Protein AF-A0A920Q5G0-F1 (afdb_monomer_lite)

Sequence (111 aa):
MIFSPGKGMDYYAIGLQITGIASLVSAMNLIVTVLNMRAPGMTLFKMPVFTWMILVVQFLLLFAVPVITVALFLLLFDRNFGPTSLTRRWVPTRCSGNTCSGSSAIPRCTS

pLDDT: mean 72.0, std 17.75, range [40.84, 93.94]

Secondary structure (DSSP, 8-state):
-----STHHHHHHHHHHHHHHHHHHHHHHHHHHHHHSSPTT--GGGS-HHHHHHHHHHHHHHHHHHHHHHHHHHHHHHHHS-TTSSSTTSS----BTTB-----S------

Radius of gyration: 23.91 Å; chains: 1; bounding box: 42×34×77 Å

Foldseek 3Di:
DDPDPDCVVVVVLVVLLVVLVVLLVVLVVLLCCCVPVDDPDDDPVPDPVVSVVSNVVSVVSNVPSVVVNVVSVVVVCCVPVHVPDPPVVPDDQPDPDPDRPDDDPDPPDDD

Structure (mmCIF, N/CA/C/O backbone):
data_AF-A0A920Q5G0-F1
#
_entry.id   AF-A0A920Q5G0-F1
#
loop_
_atom_site.group_PDB
_atom_site.id
_atom_site.type_symbol
_atom_site.label_atom_id
_atom_site.label_alt_id
_atom_site.label_comp_id
_atom_site.label_asym_id
_atom_site.label_entity_id
_atom_site.label_seq_id
_atom_site.pdbx_PDB_ins_code
_atom_site.Cartn_x
_atom_site.Cartn_y
_atom_site.Cartn_z
_atom_site.occupancy
_atom_site.B_iso_or_equiv
_atom_site.auth_seq_id
_atom_site.auth_comp_id
_atom_site.auth_asym_id
_atom_site.auth_atom_id
_at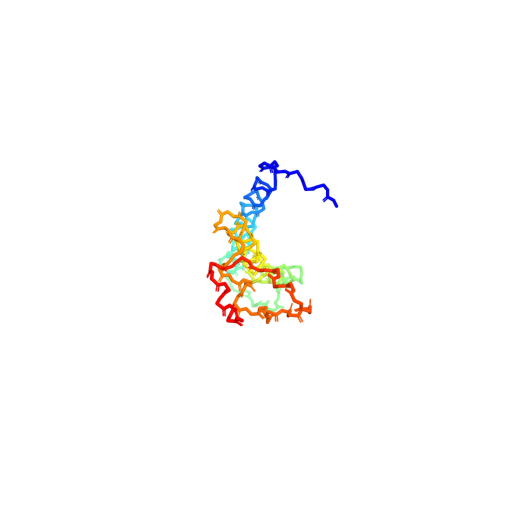om_site.pdbx_PDB_model_num
ATOM 1 N N . MET A 1 1 ? 8.414 9.346 -24.998 1.00 42.16 1 MET A N 1
ATOM 2 C CA . MET A 1 1 ? 9.278 9.668 -23.842 1.00 42.16 1 MET A CA 1
ATOM 3 C C . MET A 1 1 ? 10.496 8.771 -23.924 1.00 42.16 1 MET A C 1
ATOM 5 O O . MET A 1 1 ? 10.360 7.619 -24.309 1.00 42.16 1 MET A O 1
ATOM 9 N N . ILE A 1 2 ? 11.659 9.372 -23.704 1.00 43.00 2 ILE A N 1
ATOM 10 C CA . ILE A 1 2 ? 13.004 8.891 -24.024 1.00 43.00 2 ILE A CA 1
ATOM 11 C C . ILE A 1 2 ? 13.221 7.410 -23.624 1.00 43.00 2 ILE A C 1
ATOM 13 O O . ILE A 1 2 ? 13.118 7.046 -22.455 1.00 43.00 2 ILE A O 1
ATOM 17 N N . PHE A 1 3 ? 13.534 6.546 -24.597 1.00 49.84 3 PHE A N 1
ATOM 18 C CA . PHE A 1 3 ? 14.113 5.220 -24.351 1.00 49.84 3 PHE A CA 1
ATOM 19 C C . PHE A 1 3 ? 15.586 5.430 -23.996 1.00 49.84 3 PHE A C 1
ATOM 21 O O . PHE A 1 3 ? 16.474 5.285 -24.830 1.00 49.84 3 PHE A O 1
ATOM 28 N N . SER A 1 4 ? 15.847 5.852 -22.761 1.00 45.50 4 SER A N 1
ATOM 29 C CA . SER A 1 4 ? 17.196 5.763 -22.219 1.00 45.50 4 SER A CA 1
ATOM 30 C C . SER A 1 4 ? 17.402 4.312 -21.773 1.00 45.50 4 SER A C 1
ATOM 32 O O . SER A 1 4 ? 16.653 3.855 -20.903 1.00 45.50 4 SER A O 1
ATOM 34 N N . PRO A 1 5 ? 18.400 3.576 -22.296 1.00 58.91 5 PRO A N 1
ATOM 35 C CA . PRO A 1 5 ? 18.829 2.277 -21.766 1.00 58.91 5 PRO A CA 1
ATOM 36 C C . PRO A 1 5 ? 19.529 2.435 -20.398 1.00 58.91 5 PRO A C 1
ATOM 38 O O . PRO A 1 5 ? 20.455 1.708 -20.052 1.00 58.91 5 PRO A O 1
ATOM 41 N N . GLY A 1 6 ? 19.125 3.439 -19.619 1.00 62.78 6 GLY A N 1
ATOM 42 C CA . GLY A 1 6 ? 19.608 3.698 -18.282 1.00 62.78 6 GLY A CA 1
ATOM 43 C C . GLY A 1 6 ? 18.879 2.822 -17.271 1.00 62.78 6 GLY A C 1
ATOM 44 O O . GLY A 1 6 ? 17.659 2.642 -17.338 1.00 62.78 6 GLY A O 1
ATOM 45 N N . LYS A 1 7 ? 19.630 2.375 -16.261 1.00 68.12 7 LYS A N 1
ATOM 46 C CA . LYS A 1 7 ? 19.125 1.672 -15.069 1.00 68.12 7 LYS A CA 1
ATOM 47 C C . LYS A 1 7 ? 18.064 2.467 -14.274 1.00 68.12 7 LYS A C 1
ATOM 49 O O . LYS A 1 7 ? 17.494 1.948 -13.325 1.00 68.12 7 LYS A O 1
ATOM 54 N N . GLY A 1 8 ? 17.774 3.719 -14.649 1.00 79.12 8 GLY A N 1
ATOM 55 C CA . GLY A 1 8 ? 16.819 4.606 -13.975 1.00 79.12 8 GLY A CA 1
ATOM 56 C C . GLY A 1 8 ? 15.394 4.051 -13.878 1.00 79.12 8 GLY A C 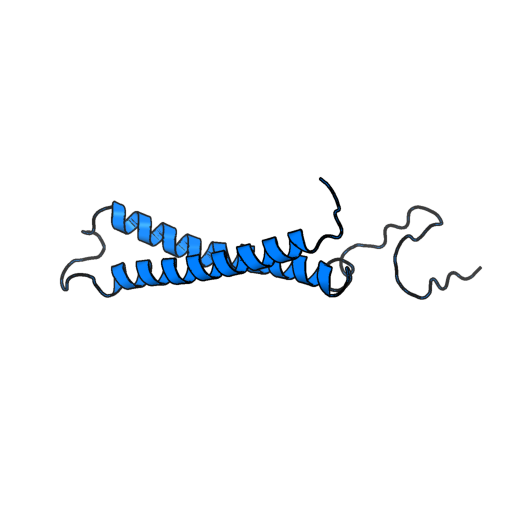1
ATOM 57 O O . GLY A 1 8 ? 14.777 4.155 -12.823 1.00 79.12 8 GLY A O 1
ATOM 58 N N . MET A 1 9 ? 14.888 3.407 -14.936 1.00 78.38 9 MET A N 1
ATOM 59 C CA . MET A 1 9 ? 13.551 2.790 -14.903 1.00 78.38 9 MET A CA 1
ATOM 60 C C . MET A 1 9 ? 13.490 1.575 -13.969 1.00 78.38 9 MET A C 1
ATOM 62 O O . MET A 1 9 ? 12.458 1.338 -13.346 1.00 78.38 9 MET A O 1
ATOM 66 N N . ASP A 1 10 ? 14.597 0.844 -13.831 1.00 78.69 10 ASP A N 1
ATOM 67 C CA . ASP A 1 10 ? 14.681 -0.318 -12.945 1.00 78.69 10 ASP A CA 1
ATOM 68 C C . ASP A 1 10 ? 14.745 0.133 -11.471 1.00 78.69 10 ASP A C 1
ATOM 70 O O . ASP A 1 10 ? 14.053 -0.430 -10.624 1.00 78.69 10 ASP A O 1
ATOM 74 N N . TYR A 1 11 ? 15.466 1.223 -11.165 1.00 82.69 11 TYR A N 1
ATOM 75 C CA . TYR A 1 11 ? 15.442 1.849 -9.833 1.00 82.69 11 TYR A CA 1
ATOM 76 C C . TYR A 1 11 ? 14.064 2.411 -9.463 1.00 82.69 11 TYR A C 1
ATOM 78 O O . TYR A 1 11 ? 13.641 2.275 -8.316 1.00 82.69 11 TYR A O 1
ATOM 86 N N . TYR A 1 12 ? 13.345 3.007 -10.419 1.00 85.56 12 TYR A N 1
ATOM 87 C CA . TYR A 1 12 ? 11.979 3.485 -10.196 1.00 85.56 12 TYR A CA 1
ATOM 88 C C . TYR A 1 12 ? 11.019 2.333 -9.872 1.00 85.56 12 TYR A C 1
ATOM 90 O O . TYR A 1 12 ? 10.261 2.420 -8.907 1.00 85.56 12 TYR A O 1
ATOM 98 N N . ALA A 1 13 ? 11.090 1.232 -10.629 1.00 84.31 13 ALA A N 1
ATOM 99 C CA . ALA A 1 13 ? 10.267 0.050 -10.388 1.00 84.31 13 ALA A CA 1
ATOM 100 C C . ALA A 1 13 ? 10.541 -0.575 -9.007 1.00 84.31 13 ALA A C 1
ATOM 102 O O . ALA A 1 13 ? 9.603 -0.867 -8.269 1.00 84.31 13 ALA A O 1
ATOM 103 N N . ILE A 1 14 ? 11.813 -0.716 -8.618 1.00 86.50 14 ILE A N 1
ATOM 104 C CA . ILE A 1 14 ? 12.191 -1.231 -7.291 1.00 86.50 14 ILE A CA 1
ATOM 105 C C . ILE A 1 14 ? 11.747 -0.267 -6.179 1.00 86.50 14 ILE A C 1
ATOM 107 O O . ILE A 1 14 ? 11.222 -0.707 -5.157 1.00 86.50 14 ILE A O 1
ATOM 111 N N . GLY A 1 15 ? 11.900 1.046 -6.381 1.00 89.38 15 GLY A N 1
ATOM 112 C CA . GLY A 1 15 ? 11.457 2.070 -5.432 1.00 89.38 15 GLY A CA 1
ATOM 113 C C . GLY A 1 15 ? 9.950 2.024 -5.183 1.00 89.38 15 GLY A C 1
ATOM 114 O O . GLY A 1 15 ? 9.520 1.964 -4.031 1.00 89.38 15 GLY A O 1
ATOM 115 N N . LEU A 1 16 ? 9.147 1.949 -6.250 1.00 89.81 16 LEU A N 1
ATOM 116 C CA . LEU A 1 16 ? 7.697 1.770 -6.141 1.00 89.81 16 LEU A CA 1
ATOM 117 C C . LEU A 1 16 ? 7.326 0.483 -5.407 1.00 89.81 16 LEU A C 1
ATOM 119 O O . LEU A 1 16 ? 6.355 0.468 -4.653 1.00 89.81 16 LEU A O 1
ATOM 123 N N . GLN A 1 17 ? 8.105 -0.582 -5.589 1.00 90.12 17 GLN A N 1
ATOM 124 C CA . GLN A 1 17 ? 7.839 -1.848 -4.926 1.00 90.12 17 GLN A CA 1
ATOM 125 C C . GLN A 1 17 ? 8.041 -1.758 -3.409 1.00 90.12 17 GLN A C 1
ATOM 127 O O . GLN A 1 17 ? 7.210 -2.251 -2.645 1.00 90.12 17 GLN A O 1
ATOM 132 N N . ILE A 1 18 ? 9.103 -1.073 -2.973 1.00 91.75 18 ILE A N 1
ATOM 133 C CA . ILE A 1 18 ? 9.382 -0.804 -1.556 1.00 91.75 18 ILE A CA 1
ATOM 134 C C . ILE A 1 18 ? 8.289 0.087 -0.957 1.00 91.75 18 ILE A C 1
ATOM 136 O O . ILE A 1 18 ? 7.768 -0.217 0.117 1.00 91.75 18 ILE A O 1
ATOM 140 N N . THR A 1 19 ? 7.888 1.151 -1.660 1.00 92.75 19 THR A N 1
ATOM 141 C CA . THR A 1 19 ? 6.776 2.010 -1.228 1.00 92.75 19 THR A CA 1
ATOM 142 C C . THR A 1 19 ? 5.464 1.228 -1.135 1.00 92.75 19 THR A C 1
ATOM 144 O O . THR A 1 19 ? 4.724 1.404 -0.171 1.00 92.75 19 THR A O 1
ATOM 147 N N . GLY A 1 20 ? 5.203 0.305 -2.066 1.00 91.75 20 GLY A N 1
ATOM 148 C CA . GLY A 1 20 ? 4.037 -0.579 -2.025 1.00 91.75 20 GLY A CA 1
ATOM 149 C C . GLY A 1 20 ? 4.004 -1.463 -0.775 1.00 91.75 20 GLY A C 1
ATOM 150 O O . GLY A 1 20 ? 2.971 -1.561 -0.113 1.00 91.75 20 GLY A O 1
ATOM 151 N N . ILE A 1 21 ? 5.144 -2.049 -0.391 1.00 92.31 21 ILE A N 1
ATOM 152 C CA . ILE A 1 21 ? 5.252 -2.846 0.843 1.00 92.31 21 ILE A CA 1
ATOM 153 C C . ILE A 1 21 ? 5.052 -1.961 2.083 1.00 92.31 21 ILE A C 1
ATOM 155 O O . ILE A 1 21 ? 4.322 -2.343 2.997 1.00 92.31 21 ILE A O 1
ATOM 159 N N . ALA A 1 22 ? 5.639 -0.761 2.110 1.00 93.62 22 ALA A N 1
ATOM 160 C CA . ALA A 1 22 ? 5.472 0.177 3.221 1.00 93.62 22 ALA A CA 1
ATOM 161 C C . ALA A 1 22 ? 3.999 0.577 3.427 1.00 93.62 22 ALA A C 1
ATOM 163 O O . ALA A 1 22 ? 3.504 0.579 4.558 1.00 93.62 22 ALA A O 1
ATOM 164 N N . SER A 1 23 ? 3.270 0.851 2.340 1.00 92.81 23 SER A N 1
ATOM 165 C CA . SER A 1 23 ? 1.835 1.142 2.395 1.00 92.81 23 SER A CA 1
ATOM 166 C C . SER A 1 23 ? 1.011 -0.048 2.888 1.00 92.81 23 SER A C 1
ATOM 168 O O . SER A 1 23 ? 0.055 0.154 3.633 1.00 92.81 23 SER A O 1
ATOM 170 N N . LEU A 1 24 ? 1.391 -1.284 2.544 1.00 93.06 24 LEU A N 1
ATOM 171 C CA . LEU A 1 24 ? 0.704 -2.488 3.018 1.00 93.06 24 LEU A CA 1
ATOM 172 C C . LEU A 1 24 ? 0.865 -2.683 4.534 1.00 93.06 24 LEU A C 1
ATOM 174 O O . LEU A 1 24 ? -0.117 -2.934 5.233 1.00 93.06 24 LEU A O 1
ATOM 178 N N . VAL A 1 25 ? 2.085 -2.507 5.050 1.00 93.94 25 VAL A N 1
ATOM 179 C CA . VAL A 1 25 ? 2.367 -2.571 6.494 1.00 93.94 25 VAL A CA 1
ATOM 180 C C . VAL A 1 25 ? 1.601 -1.479 7.245 1.00 93.94 25 VAL A C 1
ATOM 182 O O . VAL A 1 25 ? 1.010 -1.742 8.293 1.00 93.94 25 VAL A O 1
ATOM 185 N N . SER A 1 26 ? 1.555 -0.264 6.691 1.00 93.12 26 SER A N 1
ATOM 186 C CA . SER A 1 26 ? 0.776 0.842 7.255 1.00 93.12 26 SER A CA 1
ATOM 187 C C . SER A 1 26 ? -0.728 0.536 7.282 1.00 93.12 26 SER A C 1
ATOM 189 O O . SER A 1 26 ? -1.368 0.725 8.319 1.00 93.12 26 SER A O 1
ATOM 191 N N . ALA A 1 27 ? -1.280 -0.010 6.193 1.00 92.25 27 ALA A N 1
ATOM 192 C CA . ALA A 1 27 ? -2.693 -0.370 6.104 1.00 92.25 27 ALA A CA 1
ATOM 193 C C . ALA A 1 27 ? -3.081 -1.445 7.127 1.00 92.25 27 ALA A C 1
ATOM 195 O O . ALA A 1 27 ? -4.066 -1.284 7.849 1.00 92.25 27 ALA A O 1
ATOM 196 N N . MET A 1 28 ? -2.276 -2.505 7.259 1.00 90.88 28 MET A N 1
ATOM 197 C CA . MET A 1 28 ? -2.504 -3.552 8.261 1.00 90.88 28 MET A CA 1
ATOM 198 C C . MET A 1 28 ? -2.458 -3.000 9.688 1.00 90.88 28 MET A C 1
ATOM 200 O O . MET A 1 28 ? -3.319 -3.337 10.499 1.00 90.88 28 MET A O 1
ATOM 204 N N . ASN A 1 29 ? -1.501 -2.120 9.992 1.00 90.81 29 ASN A N 1
ATOM 205 C CA . ASN A 1 29 ? -1.381 -1.510 11.315 1.00 90.81 29 ASN A CA 1
ATOM 206 C C . ASN A 1 29 ? -2.634 -0.691 11.676 1.00 90.81 29 ASN A C 1
ATOM 208 O O . ASN A 1 29 ? -3.207 -0.857 12.754 1.00 90.81 29 ASN A O 1
ATOM 212 N N . LEU A 1 30 ? -3.127 0.131 10.746 1.00 88.62 30 LEU A N 1
ATOM 213 C CA . LEU A 1 30 ? -4.342 0.920 10.960 1.00 88.62 30 LEU A CA 1
ATOM 214 C C . LEU A 1 30 ? -5.592 0.039 11.119 1.00 88.62 30 LEU A C 1
ATOM 216 O O . LEU A 1 30 ? -6.421 0.320 11.984 1.00 88.62 30 LEU A O 1
ATOM 220 N N . ILE A 1 31 ? -5.709 -1.056 10.359 1.00 88.25 31 ILE A N 1
ATOM 221 C CA . ILE A 1 31 ? -6.817 -2.017 10.499 1.00 88.25 31 ILE A CA 1
ATOM 222 C C . ILE A 1 31 ? -6.780 -2.691 11.877 1.00 88.25 31 ILE A C 1
ATOM 224 O O . ILE A 1 31 ? -7.777 -2.684 12.600 1.00 88.25 31 ILE A O 1
ATOM 228 N N . VAL A 1 32 ? -5.627 -3.244 12.266 1.00 88.12 32 VAL A N 1
ATOM 229 C CA . VAL A 1 32 ? -5.451 -3.932 13.555 1.00 88.12 32 VAL A CA 1
ATOM 230 C C . VAL A 1 32 ? -5.688 -2.978 14.721 1.00 88.12 32 VAL A C 1
ATOM 232 O O . VAL A 1 32 ? -6.323 -3.366 15.697 1.00 88.12 32 VAL A O 1
ATOM 235 N N . THR A 1 33 ? -5.253 -1.723 14.612 1.00 87.94 33 THR A N 1
ATOM 236 C CA . THR A 1 33 ? -5.481 -0.703 15.645 1.00 87.94 33 THR A CA 1
ATOM 237 C C . THR A 1 33 ? -6.973 -0.461 15.874 1.00 87.94 33 THR A C 1
ATOM 239 O O . THR A 1 33 ? -7.424 -0.445 17.018 1.00 87.94 33 THR A O 1
ATOM 242 N N . VAL A 1 34 ? -7.763 -0.332 14.805 1.00 82.56 34 VAL A N 1
ATOM 243 C CA . VAL A 1 34 ? -9.211 -0.095 14.922 1.00 82.56 34 VAL A CA 1
ATOM 244 C C . VAL A 1 34 ? -9.963 -1.333 15.430 1.00 82.56 34 VAL A C 1
ATOM 246 O O . VAL A 1 34 ? -10.963 -1.188 16.136 1.00 82.56 34 VAL A O 1
ATOM 249 N N . LEU A 1 35 ? -9.501 -2.543 15.095 1.00 76.94 35 LEU A N 1
ATOM 250 C CA . LEU A 1 35 ? -10.151 -3.793 15.508 1.00 76.94 35 LEU A CA 1
ATOM 251 C C . LEU A 1 35 ? -9.767 -4.239 16.929 1.00 76.94 35 LEU A C 1
ATOM 253 O O . LEU A 1 35 ? -10.655 -4.583 17.705 1.00 76.94 35 LEU A O 1
ATOM 257 N N . ASN A 1 36 ? -8.476 -4.225 17.276 1.00 72.69 36 ASN A N 1
ATOM 258 C CA . ASN A 1 36 ? -7.958 -4.811 18.520 1.00 72.69 36 ASN A CA 1
ATOM 259 C C . ASN A 1 36 ? -7.774 -3.809 19.664 1.00 72.69 36 ASN A C 1
ATOM 261 O O . ASN A 1 36 ? -7.924 -4.196 20.817 1.00 72.69 36 ASN A O 1
ATOM 265 N N . MET A 1 37 ? -7.496 -2.529 19.393 1.00 70.69 37 MET A N 1
ATOM 266 C CA . MET A 1 37 ? -7.408 -1.501 20.450 1.00 70.69 37 MET A CA 1
ATOM 267 C C . MET A 1 37 ? -8.731 -0.762 20.659 1.00 70.69 37 MET A C 1
ATOM 269 O O . MET A 1 37 ? -8.787 0.371 21.139 1.00 70.69 37 MET A O 1
ATOM 273 N N . ARG A 1 38 ? -9.830 -1.427 20.307 1.00 65.56 38 ARG A N 1
ATOM 274 C CA . ARG A 1 38 ? -11.173 -0.920 20.512 1.00 65.56 38 ARG A CA 1
ATOM 275 C C . ARG A 1 38 ? -11.555 -1.063 21.984 1.00 65.56 38 ARG A C 1
ATOM 277 O O . ARG A 1 38 ? -11.524 -2.169 22.516 1.00 65.56 38 ARG A O 1
ATOM 284 N N . ALA A 1 39 ? -11.940 0.043 22.627 1.00 55.06 39 ALA A N 1
ATOM 285 C CA . ALA A 1 39 ? -12.400 0.030 24.014 1.00 55.06 39 ALA A CA 1
ATOM 286 C C . ALA A 1 39 ? -13.478 -1.062 24.215 1.00 55.06 39 ALA A C 1
ATOM 288 O O . ALA A 1 39 ? -14.454 -1.100 23.450 1.00 55.06 39 ALA A O 1
ATOM 289 N N . PRO A 1 40 ? -13.300 -1.964 25.198 1.00 47.19 40 PRO A N 1
ATOM 290 C CA . PRO A 1 40 ? -14.211 -3.078 25.418 1.00 47.19 40 PRO A CA 1
ATOM 291 C C . PRO A 1 40 ? -15.608 -2.540 25.749 1.00 47.19 40 PRO A C 1
ATOM 293 O O . PRO A 1 40 ? -15.770 -1.744 26.669 1.00 47.19 40 PRO A O 1
ATOM 296 N N . GLY A 1 41 ? -16.621 -2.956 24.981 1.00 58.91 41 GLY A N 1
ATOM 297 C CA . GLY A 1 41 ? -18.030 -2.656 25.275 1.00 58.91 41 GLY A CA 1
ATOM 298 C C . GLY A 1 41 ? -18.767 -1.705 24.323 1.00 58.91 41 GLY A C 1
ATOM 299 O O . GLY A 1 41 ? -19.953 -1.468 24.533 1.00 58.91 41 GLY A O 1
ATOM 300 N N . MET A 1 42 ? -18.154 -1.188 23.251 1.00 58.00 42 MET A N 1
ATOM 301 C CA . MET A 1 42 ? -18.890 -0.421 22.225 1.00 58.00 42 MET A CA 1
ATOM 302 C C . MET A 1 42 ? -19.227 -1.270 20.990 1.00 58.00 42 MET A C 1
ATOM 304 O O . MET A 1 42 ? -18.414 -2.061 20.525 1.00 58.00 42 MET A O 1
ATOM 308 N N . THR A 1 43 ? -20.416 -1.097 20.403 1.00 60.88 43 THR A N 1
ATOM 309 C CA . THR A 1 43 ? -20.866 -1.789 19.173 1.00 60.88 43 THR A CA 1
ATOM 310 C C . THR A 1 43 ? -20.380 -1.070 17.913 1.00 60.88 43 THR A C 1
ATOM 312 O O . THR A 1 43 ? -20.194 0.147 17.928 1.00 60.88 43 THR A O 1
ATOM 315 N N . LEU A 1 44 ? -20.089 -1.806 16.833 1.00 61.25 44 LEU A N 1
ATOM 316 C CA . LEU A 1 44 ? -19.403 -1.311 15.619 1.00 61.25 44 LEU A CA 1
ATOM 317 C C . LEU A 1 44 ? -20.098 -0.107 14.947 1.00 61.25 44 LEU A C 1
ATOM 319 O O . LEU A 1 44 ? -19.442 0.717 14.319 1.00 61.25 44 LEU A O 1
ATOM 323 N N . PHE A 1 45 ? -21.404 0.037 15.170 1.00 61.66 45 PHE A N 1
ATOM 324 C CA . PHE A 1 45 ? -22.260 1.095 14.628 1.00 61.66 45 PHE A CA 1
ATOM 325 C C . PHE A 1 45 ? -22.288 2.403 15.439 1.00 61.66 45 PHE A C 1
ATOM 327 O O . PHE A 1 45 ? -22.866 3.380 14.976 1.00 61.66 45 PHE A O 1
ATOM 334 N N . LYS A 1 46 ? -21.685 2.455 16.637 1.00 61.03 46 LYS A N 1
ATOM 335 C CA . LYS A 1 46 ? -21.568 3.697 17.436 1.00 61.03 46 LYS A CA 1
ATOM 336 C C . LYS A 1 46 ? -20.206 4.383 17.289 1.00 61.03 46 LYS A C 1
ATOM 338 O O . LYS A 1 46 ? -19.912 5.315 18.030 1.00 61.03 46 LYS A O 1
ATOM 343 N N . MET A 1 47 ? -19.354 3.908 16.379 1.00 60.69 47 MET A N 1
ATOM 344 C CA . MET A 1 47 ? -18.066 4.549 16.111 1.00 60.69 47 MET A CA 1
ATOM 345 C C . MET A 1 47 ? -18.240 5.768 15.195 1.00 60.69 47 MET A C 1
ATOM 347 O O . MET A 1 47 ? -19.112 5.747 14.326 1.00 60.69 47 MET A O 1
ATOM 351 N N . PRO A 1 48 ? -17.432 6.831 15.368 1.00 74.56 48 PRO A N 1
ATOM 352 C CA . PRO A 1 48 ? -17.492 8.013 14.514 1.00 74.56 48 PRO A CA 1
ATOM 353 C C . PRO A 1 48 ? -17.278 7.642 13.038 1.00 74.56 48 PRO A C 1
ATOM 355 O O . PRO A 1 48 ? -16.416 6.823 12.712 1.00 74.56 48 PRO A O 1
ATOM 358 N N . VAL A 1 49 ? -18.043 8.282 12.143 1.00 81.88 49 VAL A N 1
ATOM 359 C CA . VAL A 1 49 ? -18.047 8.014 10.687 1.00 81.88 49 VAL A CA 1
ATOM 360 C C . VAL A 1 49 ? -16.641 8.097 10.086 1.00 81.88 49 VAL A C 1
ATOM 362 O O . VAL A 1 49 ? -16.304 7.325 9.196 1.00 81.88 49 VAL A O 1
ATOM 365 N N . PHE A 1 50 ? -15.786 8.965 10.625 1.00 81.69 50 PHE A N 1
ATOM 366 C CA . PHE A 1 50 ? -14.384 9.084 10.231 1.00 81.69 50 PHE A CA 1
ATOM 367 C C . PHE A 1 50 ? -13.614 7.755 10.319 1.00 81.69 50 PHE A C 1
ATOM 369 O O . PHE A 1 50 ? -12.969 7.345 9.355 1.00 81.69 50 PHE A O 1
ATOM 376 N N . THR A 1 51 ? -13.727 7.036 11.438 1.00 82.25 51 THR A N 1
ATOM 377 C CA . THR A 1 51 ? -13.044 5.749 11.633 1.00 82.25 51 THR A CA 1
ATOM 378 C C . THR A 1 51 ? -13.612 4.672 10.711 1.00 82.25 51 THR A C 1
ATOM 380 O O . THR A 1 51 ? -12.863 3.847 10.192 1.00 82.25 51 THR A O 1
ATOM 383 N N . TRP A 1 52 ? -14.924 4.700 10.457 1.00 85.25 52 TRP A N 1
ATOM 384 C CA . TRP A 1 52 ? -15.575 3.760 9.543 1.00 85.25 52 TRP A CA 1
ATOM 385 C C . TRP A 1 52 ? -15.105 3.953 8.095 1.00 85.25 52 TRP A C 1
ATOM 387 O O . TRP A 1 52 ? -14.770 2.983 7.420 1.00 85.25 52 TRP A O 1
ATOM 397 N N . MET A 1 53 ? -14.985 5.203 7.643 1.00 88.50 53 MET A N 1
ATOM 398 C CA . MET A 1 53 ? -14.470 5.506 6.306 1.00 88.50 53 MET A CA 1
ATOM 399 C C . MET A 1 53 ? -13.002 5.093 6.153 1.00 88.50 53 MET A C 1
ATOM 401 O O . MET A 1 53 ? -12.638 4.516 5.131 1.00 88.50 53 MET A O 1
ATOM 405 N N . ILE A 1 54 ? -12.160 5.305 7.173 1.00 89.50 54 ILE A N 1
ATOM 406 C CA . ILE A 1 54 ? -10.757 4.863 7.132 1.00 89.50 54 ILE A CA 1
ATOM 407 C C . ILE A 1 54 ? -10.658 3.338 7.057 1.00 89.50 54 ILE A C 1
ATOM 409 O O . ILE A 1 54 ? -9.857 2.844 6.270 1.00 89.50 54 ILE A O 1
ATOM 413 N N . LEU A 1 55 ? -11.477 2.586 7.805 1.00 87.88 55 LEU A N 1
ATOM 414 C CA . LEU A 1 55 ? -11.507 1.122 7.697 1.00 87.88 55 LEU A CA 1
ATOM 415 C C . LEU A 1 55 ? -11.737 0.672 6.251 1.00 87.88 55 LEU A C 1
ATOM 417 O O . LEU A 1 55 ? -10.977 -0.146 5.735 1.00 87.88 55 LEU A O 1
ATOM 421 N N . VAL A 1 56 ? -12.740 1.245 5.582 1.00 90.38 56 VAL A N 1
ATOM 422 C CA . VAL A 1 56 ? -13.055 0.928 4.181 1.00 90.38 56 VAL A CA 1
ATOM 423 C C . VAL A 1 56 ? -11.884 1.274 3.2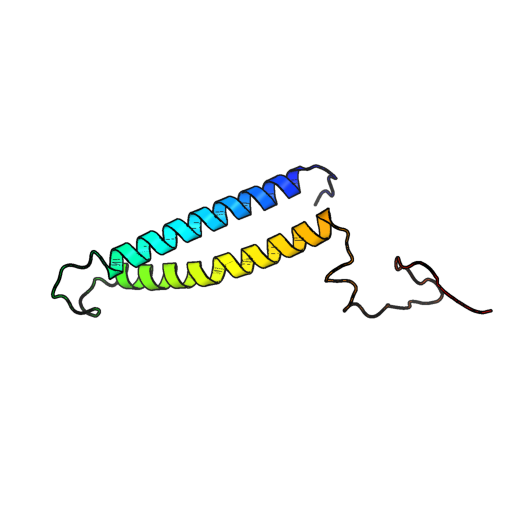55 1.00 90.38 56 VAL A C 1
ATOM 425 O O . VAL A 1 56 ? -11.513 0.460 2.409 1.00 90.38 56 VAL A O 1
ATOM 428 N N . VAL A 1 57 ? -11.254 2.439 3.440 1.00 93.19 57 VAL A N 1
ATOM 429 C CA . VAL A 1 57 ? -10.090 2.862 2.642 1.00 93.19 57 VAL A CA 1
ATOM 430 C C . VAL A 1 57 ? -8.906 1.908 2.818 1.00 93.19 57 VAL A C 1
ATOM 432 O O . VAL A 1 57 ? -8.293 1.525 1.823 1.00 93.19 57 VAL A O 1
ATOM 435 N N . GLN A 1 58 ? -8.594 1.480 4.046 1.00 92.25 58 GLN A N 1
ATOM 436 C CA . GLN A 1 58 ? -7.472 0.565 4.287 1.00 92.25 58 GLN A CA 1
ATOM 437 C C . GLN A 1 58 ? -7.728 -0.832 3.707 1.00 92.25 58 GLN A C 1
ATOM 439 O O . GLN A 1 58 ? -6.813 -1.430 3.140 1.00 92.25 58 GLN A O 1
ATOM 444 N N . PHE A 1 59 ? -8.966 -1.336 3.771 1.00 89.25 59 PHE A N 1
ATOM 445 C CA . PHE A 1 59 ? -9.339 -2.579 3.088 1.00 89.25 59 PHE A CA 1
ATOM 446 C C . PHE A 1 59 ? -9.177 -2.466 1.570 1.00 89.25 59 PHE A C 1
ATOM 448 O O . PHE A 1 59 ? -8.612 -3.362 0.945 1.00 89.25 59 PHE A O 1
ATOM 455 N N . LEU A 1 60 ? -9.621 -1.356 0.975 1.00 92.38 60 LEU A N 1
ATOM 456 C CA . LEU A 1 60 ? -9.474 -1.125 -0.460 1.00 92.38 60 LEU A CA 1
ATOM 457 C C . LEU A 1 60 ? -7.997 -1.028 -0.872 1.00 92.38 60 LEU A C 1
ATOM 459 O O . LEU A 1 60 ? -7.610 -1.620 -1.878 1.00 92.38 60 LEU A O 1
ATOM 463 N N . LEU A 1 61 ? -7.160 -0.343 -0.082 1.00 92.25 61 LEU A N 1
ATOM 464 C CA . LEU A 1 61 ? -5.714 -0.285 -0.314 1.00 92.25 61 LEU A CA 1
ATOM 465 C C . LEU A 1 61 ? -5.074 -1.677 -0.278 1.00 92.25 61 LEU A C 1
ATOM 467 O O . LEU A 1 61 ? -4.256 -1.989 -1.143 1.00 92.25 61 LEU A O 1
ATOM 471 N N . LEU A 1 62 ? -5.461 -2.518 0.686 1.00 90.31 62 LEU A N 1
ATOM 472 C CA . LEU A 1 62 ? -4.915 -3.867 0.843 1.00 90.31 62 LEU A CA 1
ATOM 473 C C . LEU A 1 62 ? -5.167 -4.732 -0.401 1.00 90.31 62 LEU A C 1
ATOM 475 O O . LEU A 1 62 ? -4.293 -5.507 -0.777 1.00 90.31 62 LEU A O 1
ATOM 479 N N . PHE A 1 63 ? -6.304 -4.557 -1.084 1.00 90.00 63 PHE A N 1
ATOM 480 C CA . PHE A 1 63 ? -6.595 -5.239 -2.352 1.00 90.00 63 PHE A CA 1
ATOM 481 C C . PHE A 1 63 ? -6.012 -4.534 -3.592 1.00 90.00 63 PHE A C 1
ATOM 483 O O . PHE A 1 63 ? -5.640 -5.205 -4.554 1.00 90.00 63 PHE A O 1
ATOM 490 N N . ALA A 1 64 ? -5.894 -3.203 -3.591 1.00 92.38 64 ALA A N 1
ATOM 491 C CA . ALA A 1 64 ? -5.422 -2.430 -4.744 1.00 92.38 64 ALA A CA 1
ATOM 492 C C . ALA A 1 64 ? -3.889 -2.445 -4.924 1.00 92.38 64 ALA A C 1
ATOM 494 O O . ALA A 1 64 ? -3.382 -2.531 -6.042 1.00 92.38 64 ALA A O 1
ATOM 495 N N . VAL A 1 65 ? -3.120 -2.382 -3.836 1.00 91.88 65 VAL A N 1
ATOM 496 C CA . VAL A 1 65 ? -1.647 -2.395 -3.889 1.00 91.88 65 VAL A CA 1
ATOM 497 C C . VAL A 1 65 ? -1.059 -3.691 -4.487 1.00 91.88 65 VAL A C 1
ATOM 499 O O . VAL A 1 65 ? -0.137 -3.584 -5.307 1.00 91.88 65 VAL A O 1
ATOM 502 N N . PRO A 1 66 ? -1.548 -4.911 -4.165 1.00 88.56 66 PRO A N 1
ATOM 503 C CA . PRO A 1 66 ? -0.997 -6.137 -4.740 1.00 88.56 66 PRO A CA 1
ATOM 504 C C . PRO A 1 66 ? -1.270 -6.273 -6.242 1.00 88.56 66 PRO A C 1
ATOM 506 O O . PRO A 1 66 ? -0.393 -6.753 -6.956 1.00 88.56 66 PRO A O 1
ATOM 509 N N . VAL A 1 67 ? -2.415 -5.807 -6.764 1.00 91.56 67 VAL A N 1
ATOM 510 C CA . VAL A 1 67 ? -2.676 -5.877 -8.217 1.00 91.56 67 VAL A CA 1
ATOM 511 C C . VAL A 1 67 ? -1.713 -4.988 -9.009 1.00 91.56 67 VAL A C 1
ATOM 513 O O . VAL A 1 67 ? -1.166 -5.422 -10.023 1.00 91.56 67 VAL A O 1
ATOM 516 N N . ILE A 1 68 ? -1.426 -3.783 -8.509 1.00 90.69 68 ILE A N 1
ATOM 517 C CA . ILE A 1 68 ? -0.463 -2.862 -9.130 1.00 90.69 68 ILE A CA 1
ATOM 518 C C . ILE A 1 68 ? 0.953 -3.449 -9.054 1.00 90.69 68 ILE A C 1
ATOM 520 O O . ILE A 1 68 ? 1.668 -3.484 -10.053 1.00 90.69 68 ILE A O 1
ATOM 524 N N . THR A 1 69 ? 1.332 -3.976 -7.888 1.00 88.69 69 THR A N 1
ATOM 525 C CA . THR A 1 69 ? 2.617 -4.656 -7.660 1.00 88.69 69 THR A CA 1
ATOM 526 C C . THR A 1 69 ? 2.854 -5.791 -8.654 1.00 88.69 69 THR A C 1
ATOM 528 O O . THR A 1 69 ? 3.913 -5.855 -9.272 1.00 88.69 69 THR A O 1
ATOM 531 N N . VAL A 1 70 ? 1.869 -6.673 -8.848 1.00 88.62 70 VAL A N 1
ATOM 532 C CA . VAL A 1 70 ? 1.996 -7.795 -9.786 1.00 88.62 70 VAL A CA 1
ATOM 533 C C . VAL A 1 70 ? 2.161 -7.283 -11.215 1.00 88.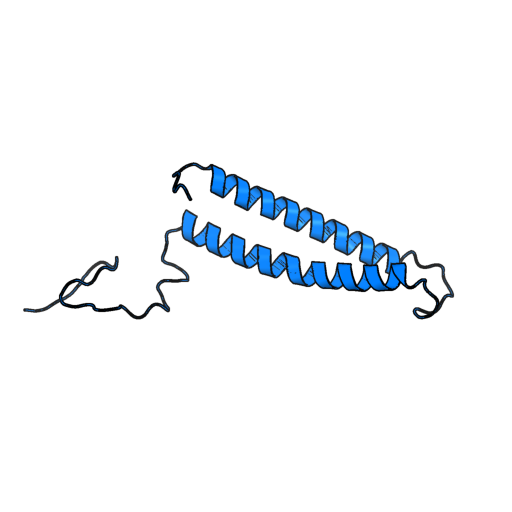62 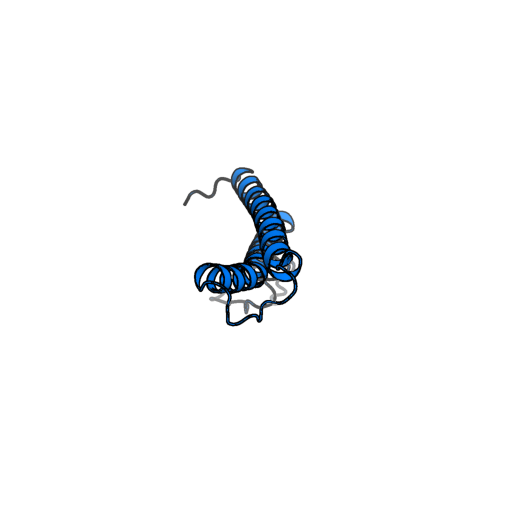70 VAL A C 1
ATOM 535 O O . VAL A 1 70 ? 3.052 -7.745 -11.922 1.00 88.62 70 VAL A O 1
ATOM 538 N N . ALA A 1 71 ? 1.373 -6.290 -11.637 1.00 87.56 71 ALA A N 1
ATOM 539 C CA . ALA A 1 71 ? 1.495 -5.715 -12.976 1.00 87.56 71 ALA A CA 1
ATOM 540 C C . ALA A 1 71 ? 2.892 -5.116 -13.234 1.00 87.56 71 ALA A C 1
ATOM 542 O O . ALA A 1 71 ? 3.487 -5.364 -14.285 1.00 87.56 71 ALA A O 1
ATOM 543 N N . LEU A 1 72 ? 3.444 -4.377 -12.264 1.00 85.56 72 LEU A N 1
ATOM 544 C CA . LEU A 1 72 ? 4.792 -3.808 -12.361 1.00 85.56 72 LEU A CA 1
ATOM 545 C C . LEU A 1 72 ? 5.877 -4.887 -12.348 1.00 85.56 72 LEU A C 1
ATOM 547 O O . LEU A 1 72 ? 6.828 -4.804 -13.126 1.00 85.56 72 LEU A O 1
ATOM 551 N N . PHE A 1 73 ? 5.732 -5.909 -11.505 1.00 84.31 73 PHE A N 1
ATOM 552 C CA . PHE A 1 73 ? 6.680 -7.016 -11.426 1.00 84.31 73 PHE A CA 1
ATOM 553 C C . PHE A 1 73 ? 6.741 -7.805 -12.737 1.00 84.31 73 PHE A C 1
ATOM 555 O O . PHE A 1 73 ? 7.831 -8.105 -13.218 1.00 84.31 73 PHE A O 1
ATOM 562 N N . LEU A 1 74 ? 5.592 -8.084 -13.362 1.00 83.56 74 LEU A N 1
ATOM 563 C CA . LEU A 1 74 ? 5.533 -8.761 -14.660 1.00 83.56 74 LEU A CA 1
ATOM 564 C C . LEU A 1 74 ? 6.171 -7.922 -15.778 1.00 83.56 74 LEU A C 1
ATOM 566 O O . LEU A 1 74 ? 6.883 -8.468 -16.618 1.00 83.56 74 LEU A O 1
ATOM 570 N N . LEU A 1 75 ? 5.977 -6.599 -15.762 1.00 81.06 75 LEU A N 1
ATOM 571 C CA . LEU A 1 75 ? 6.612 -5.686 -16.716 1.00 81.06 75 LEU A CA 1
ATOM 572 C C . LEU A 1 75 ? 8.138 -5.649 -16.537 1.00 81.06 75 LEU A C 1
ATOM 574 O O . LEU A 1 75 ? 8.882 -5.715 -17.516 1.00 81.06 75 LEU A O 1
ATOM 578 N N . LEU A 1 76 ? 8.619 -5.578 -15.293 1.00 78.88 76 LEU A N 1
ATOM 579 C CA . LEU A 1 76 ? 10.051 -5.604 -14.987 1.00 78.88 76 LEU A CA 1
ATOM 580 C C . LEU A 1 76 ? 10.682 -6.962 -15.335 1.00 78.88 76 LEU A C 1
ATOM 582 O O . LEU A 1 76 ? 11.812 -7.018 -15.820 1.00 78.88 76 LEU A O 1
ATOM 586 N N . PHE A 1 77 ? 9.947 -8.054 -15.125 1.00 77.44 77 PHE A N 1
ATOM 587 C CA . PHE A 1 77 ? 10.377 -9.401 -15.487 1.00 77.44 77 PHE A CA 1
ATOM 588 C C . PHE A 1 77 ? 10.528 -9.559 -17.007 1.00 77.44 77 PHE A C 1
ATOM 590 O O . PHE A 1 77 ? 11.558 -10.058 -17.457 1.00 77.44 77 PHE A O 1
ATOM 597 N N . ASP A 1 78 ? 9.572 -9.067 -17.804 1.00 74.50 78 ASP A N 1
ATOM 598 C CA . ASP A 1 78 ? 9.655 -9.074 -19.277 1.00 74.50 78 ASP A CA 1
ATOM 599 C C . ASP A 1 78 ? 10.845 -8.237 -19.796 1.00 74.50 78 ASP A C 1
ATOM 601 O O . ASP A 1 78 ? 11.483 -8.588 -20.790 1.00 74.50 78 ASP A O 1
ATOM 605 N N . ARG A 1 79 ? 11.217 -7.171 -19.073 1.00 73.69 79 ARG A N 1
ATOM 606 C CA . ARG A 1 79 ? 12.377 -6.319 -19.387 1.00 73.69 79 ARG A CA 1
ATOM 607 C C . ARG A 1 79 ? 13.727 -6.960 -19.030 1.00 73.69 79 ARG A C 1
ATOM 609 O O . ARG A 1 79 ? 14.677 -6.799 -19.791 1.00 73.69 79 ARG A O 1
ATOM 616 N N . ASN A 1 80 ? 13.820 -7.687 -17.914 1.00 71.75 80 ASN A N 1
ATOM 617 C CA . ASN A 1 80 ? 15.079 -8.277 -17.428 1.00 71.75 80 ASN A CA 1
ATOM 618 C C . ASN A 1 80 ? 15.358 -9.695 -17.958 1.00 71.75 80 ASN A C 1
ATOM 620 O O . ASN A 1 80 ? 16.520 -10.056 -18.127 1.00 71.75 80 ASN A O 1
ATOM 624 N N . PHE A 1 81 ? 14.321 -10.494 -18.235 1.00 66.38 81 PHE A N 1
ATOM 625 C CA . PHE A 1 81 ? 14.442 -11.886 -18.705 1.00 66.38 81 PHE A CA 1
ATOM 626 C C . PHE A 1 81 ? 14.093 -12.067 -20.197 1.00 66.38 81 PHE A C 1
ATOM 628 O O . PHE A 1 81 ? 14.042 -13.192 -20.696 1.00 66.38 81 PHE A O 1
ATOM 635 N N . GLY A 1 82 ? 13.919 -10.960 -20.927 1.00 57.50 82 GLY A N 1
ATOM 636 C CA . GLY A 1 82 ? 13.664 -10.921 -22.368 1.00 57.50 82 GLY A CA 1
ATOM 637 C C . GLY A 1 82 ? 12.165 -10.900 -22.732 1.00 57.50 82 GLY A C 1
ATOM 638 O O . GLY A 1 82 ? 11.375 -11.597 -22.089 1.00 57.50 82 GLY A O 1
ATOM 639 N N . PRO A 1 83 ? 11.766 -10.161 -23.794 1.00 54.28 83 PRO A N 1
ATOM 640 C CA . PRO A 1 83 ? 10.368 -9.907 -24.177 1.00 54.28 83 PRO A CA 1
ATOM 641 C C . PRO A 1 83 ? 9.689 -11.126 -24.834 1.00 54.28 83 PRO A C 1
ATOM 643 O O . PRO A 1 83 ? 9.393 -11.143 -26.042 1.00 54.28 83 PRO A O 1
ATOM 646 N N . THR A 1 84 ? 9.512 -12.204 -24.065 1.00 54.97 84 THR A N 1
ATOM 647 C CA . THR A 1 84 ? 9.169 -13.531 -24.611 1.00 54.97 84 THR A CA 1
ATOM 648 C C . THR A 1 84 ? 8.407 -14.495 -23.698 1.00 54.97 84 THR A C 1
ATOM 650 O O . THR A 1 84 ? 7.960 -15.513 -24.216 1.00 54.97 84 THR A O 1
ATOM 653 N N . SER A 1 85 ? 8.196 -14.234 -22.404 1.00 50.78 85 SER A N 1
ATOM 654 C CA . SER A 1 85 ? 7.573 -15.254 -21.528 1.00 50.78 85 SER A CA 1
ATOM 655 C C . SER A 1 85 ? 6.038 -15.168 -21.443 1.00 50.78 85 SER A C 1
ATOM 657 O O . SER A 1 85 ? 5.360 -16.192 -21.472 1.00 50.78 85 SER A O 1
ATOM 659 N N . LEU A 1 86 ? 5.459 -13.960 -21.408 1.00 49.72 86 LEU A N 1
ATOM 660 C CA . LEU A 1 86 ? 4.017 -13.769 -21.151 1.00 49.72 86 LEU A CA 1
ATOM 661 C C . LEU A 1 86 ? 3.248 -13.137 -22.323 1.00 49.72 86 LEU A C 1
ATOM 663 O O . LEU A 1 86 ? 2.116 -13.528 -22.598 1.00 49.72 86 LEU A O 1
ATOM 667 N N . THR A 1 87 ? 3.865 -12.214 -23.067 1.00 52.72 87 THR A N 1
ATOM 668 C CA . THR A 1 87 ? 3.179 -11.435 -24.119 1.00 52.72 87 THR A CA 1
ATOM 669 C C . THR A 1 87 ? 3.201 -12.119 -25.493 1.00 52.72 87 THR A C 1
ATOM 671 O O . THR A 1 87 ? 2.249 -12.010 -26.262 1.00 52.72 87 THR A O 1
ATOM 674 N N . ARG A 1 88 ? 4.260 -12.875 -25.825 1.00 49.22 88 ARG A N 1
ATOM 675 C CA . ARG A 1 88 ? 4.444 -13.451 -27.176 1.00 49.22 88 ARG A CA 1
ATOM 676 C C . ARG A 1 88 ? 3.639 -14.734 -27.441 1.00 49.22 88 ARG A C 1
ATOM 678 O O . ARG A 1 88 ? 3.559 -15.155 -28.588 1.00 49.22 88 ARG A O 1
ATOM 685 N N . ARG A 1 89 ? 3.019 -15.339 -26.416 1.00 53.31 89 ARG A N 1
ATOM 686 C CA . ARG A 1 89 ? 2.187 -16.554 -26.559 1.00 53.31 89 ARG A CA 1
ATOM 687 C C . ARG A 1 89 ? 0.722 -16.277 -26.936 1.00 53.31 89 ARG A C 1
ATOM 689 O O . ARG A 1 89 ? 0.014 -17.207 -27.303 1.00 53.31 89 ARG A O 1
ATOM 696 N N . TRP A 1 90 ? 0.293 -15.014 -26.893 1.00 41.44 90 TRP A N 1
ATOM 697 C CA . TRP A 1 90 ? -1.084 -14.588 -27.192 1.00 41.44 90 TRP A CA 1
ATOM 698 C C . TRP A 1 90 ? -1.188 -13.584 -28.343 1.00 41.44 90 TRP A C 1
ATOM 700 O O . TRP A 1 90 ? -2.293 -13.207 -28.726 1.00 41.44 90 TRP A O 1
ATOM 710 N N . VAL A 1 91 ? -0.059 -13.151 -28.913 1.00 52.62 91 VAL A N 1
ATOM 711 C CA . VAL A 1 91 ? -0.063 -12.338 -30.132 1.00 52.62 91 VAL A CA 1
ATOM 712 C C . VAL A 1 91 ? -0.119 -13.292 -31.324 1.00 52.62 91 VAL A C 1
ATOM 714 O O . VAL A 1 91 ? 0.871 -13.984 -31.573 1.00 52.62 91 VAL A O 1
ATOM 717 N N . PRO A 1 92 ? -1.234 -13.356 -32.075 1.00 49.78 92 PRO A N 1
ATOM 718 C CA . PRO A 1 92 ? -1.228 -14.053 -33.351 1.00 49.78 92 PRO A CA 1
ATOM 719 C C . PRO A 1 92 ? -0.156 -13.410 -34.236 1.00 49.78 92 PRO A C 1
ATOM 721 O O . PRO A 1 92 ? -0.086 -12.182 -34.337 1.00 49.78 92 PRO A O 1
ATOM 724 N N . THR A 1 93 ? 0.701 -14.225 -34.855 1.00 56.47 93 THR A N 1
ATOM 725 C CA . THR A 1 93 ? 1.662 -13.761 -35.861 1.00 56.47 93 THR A CA 1
ATOM 726 C C . THR A 1 93 ? 0.901 -12.994 -36.929 1.00 56.47 93 THR A C 1
ATOM 728 O O . THR A 1 93 ? 0.159 -13.577 -37.720 1.00 56.47 93 THR A O 1
ATOM 731 N N . ARG A 1 94 ? 1.048 -11.669 -36.930 1.00 49.78 94 ARG A N 1
ATOM 732 C CA . ARG A 1 94 ? 0.450 -10.825 -37.955 1.00 49.78 94 ARG A CA 1
ATOM 733 C C . ARG A 1 94 ? 1.337 -10.938 -39.191 1.00 49.78 94 ARG A C 1
ATOM 735 O O . ARG A 1 94 ? 2.312 -10.208 -39.330 1.00 49.78 94 ARG A O 1
ATOM 742 N N . CYS A 1 95 ? 1.033 -11.904 -40.050 1.00 49.56 95 CYS A N 1
ATOM 743 C CA . CYS A 1 95 ? 1.641 -11.994 -41.370 1.00 49.56 95 CYS A CA 1
ATOM 744 C C . CYS A 1 95 ? 1.117 -10.824 -42.212 1.00 49.56 95 CYS A C 1
ATOM 746 O O . CYS A 1 95 ? -0.047 -10.811 -42.602 1.00 49.56 95 CYS A O 1
ATOM 748 N N . SER A 1 96 ? 1.961 -9.820 -42.450 1.00 47.59 96 SER A N 1
ATOM 749 C CA . SER A 1 96 ? 1.693 -8.736 -43.397 1.00 47.59 96 SER A CA 1
ATOM 750 C C . SER A 1 96 ? 2.619 -8.920 -44.594 1.00 47.59 96 SER A C 1
ATOM 752 O O . SER A 1 96 ? 3.734 -8.408 -44.606 1.00 47.59 96 SER A O 1
ATOM 754 N N . GLY A 1 97 ? 2.167 -9.691 -45.584 1.00 64.31 97 GLY A N 1
ATOM 755 C CA . GLY A 1 97 ? 2.960 -10.030 -46.766 1.00 64.31 97 GLY A CA 1
ATOM 756 C C . GLY A 1 97 ? 4.055 -11.070 -46.493 1.00 64.31 97 GLY A C 1
ATOM 757 O O . GLY A 1 97 ? 3.890 -11.980 -45.686 1.00 64.31 97 GLY A O 1
ATOM 758 N N . ASN A 1 98 ? 5.171 -10.936 -47.203 1.00 54.31 98 ASN A N 1
ATOM 759 C CA . ASN A 1 98 ? 6.333 -11.832 -47.243 1.00 54.31 98 ASN A CA 1
ATOM 760 C C . ASN A 1 98 ? 7.384 -11.562 -46.145 1.00 54.31 98 ASN A C 1
ATOM 762 O O . ASN A 1 98 ? 8.448 -12.179 -46.142 1.00 54.31 98 ASN A O 1
ATOM 766 N N . THR A 1 99 ? 7.097 -10.672 -45.194 1.00 53.56 99 THR A N 1
ATOM 767 C CA . THR A 1 99 ? 7.988 -10.344 -44.076 1.00 53.56 99 THR A CA 1
ATOM 768 C C . THR A 1 99 ? 7.363 -10.744 -42.739 1.00 53.56 99 THR A C 1
ATOM 770 O O . THR A 1 99 ? 6.516 -10.061 -42.166 1.00 53.56 99 THR A O 1
ATOM 773 N N . CYS A 1 100 ? 7.820 -11.873 -42.199 1.00 52.47 100 CYS A N 1
ATOM 774 C CA . CYS A 1 100 ? 7.516 -12.291 -40.833 1.00 52.47 100 CYS A CA 1
ATOM 775 C C . CYS A 1 100 ? 8.492 -11.602 -39.869 1.00 52.47 100 CYS A C 1
ATOM 777 O O . CYS A 1 100 ? 9.588 -12.101 -39.626 1.00 52.47 100 CYS A O 1
ATOM 779 N N . SER A 1 101 ? 8.120 -10.443 -39.319 1.00 56.47 101 SER A N 1
ATOM 780 C CA . SER A 1 101 ? 8.919 -9.794 -38.271 1.00 56.47 101 SER A CA 1
ATOM 781 C C . SER A 1 101 ? 8.568 -10.388 -36.905 1.00 56.47 101 SER A C 1
ATOM 783 O O . SER A 1 101 ? 7.646 -9.943 -36.222 1.00 56.47 101 SER A O 1
ATOM 785 N N . GLY A 1 102 ? 9.281 -11.451 -36.529 1.00 52.78 102 GLY A N 1
ATOM 786 C CA . GLY A 1 102 ? 9.165 -12.102 -35.228 1.00 52.78 102 GLY A CA 1
ATOM 787 C C . GLY A 1 102 ? 10.381 -12.976 -34.938 1.00 52.78 102 GLY A C 1
ATOM 788 O O . GLY A 1 102 ? 10.760 -13.820 -35.741 1.00 52.78 102 GLY A O 1
ATOM 789 N N . SER A 1 103 ? 11.016 -12.766 -33.784 1.00 57.91 103 SER A N 1
ATOM 790 C CA . SER A 1 103 ? 12.179 -13.549 -33.348 1.00 57.91 103 SER A CA 1
ATOM 791 C C . SER A 1 103 ? 11.730 -14.943 -32.897 1.00 57.91 103 SER A C 1
ATOM 793 O O . SER A 1 103 ? 11.268 -15.125 -31.771 1.00 57.91 103 SER A O 1
ATOM 795 N N . SER A 1 104 ? 11.832 -15.930 -33.777 1.00 46.72 104 SER A N 1
ATOM 796 C CA . SER A 1 104 ? 12.014 -17.336 -33.417 1.00 46.72 104 SER A CA 1
ATOM 797 C C . SER A 1 104 ? 12.830 -17.993 -34.513 1.00 46.72 104 SER A C 1
ATOM 799 O O . SER A 1 104 ? 12.560 -17.821 -35.700 1.00 46.72 104 SER A O 1
ATOM 801 N N . ALA A 1 105 ? 13.882 -18.681 -34.083 1.00 47.00 105 ALA A N 1
ATOM 802 C CA . ALA A 1 105 ? 14.734 -19.481 -34.934 1.00 47.00 105 ALA A CA 1
ATOM 803 C C . ALA A 1 105 ? 13.867 -20.421 -35.791 1.00 47.00 105 ALA A C 1
ATOM 805 O O . ALA A 1 105 ? 13.039 -21.150 -35.253 1.00 47.00 105 ALA A O 1
ATOM 806 N N . ILE A 1 106 ? 14.116 -20.415 -37.105 1.00 48.16 106 ILE A N 1
ATOM 807 C CA . ILE A 1 106 ? 13.517 -21.276 -38.139 1.00 48.16 106 ILE A CA 1
ATOM 808 C C . ILE A 1 106 ? 12.157 -20.788 -38.688 1.00 48.16 106 ILE A C 1
ATOM 810 O O . ILE A 1 106 ? 11.105 -21.333 -38.350 1.00 48.16 1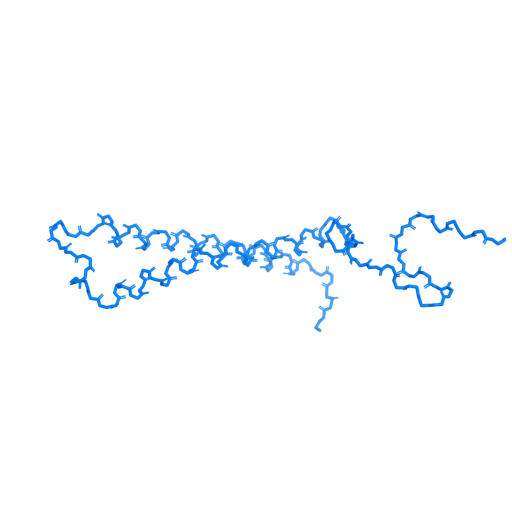06 ILE A O 1
ATOM 814 N N . PRO A 1 107 ? 12.154 -19.874 -39.674 1.00 45.53 107 PRO A N 1
ATOM 815 C CA . PRO A 1 107 ? 11.158 -19.912 -40.732 1.00 45.53 107 PRO A CA 1
ATOM 816 C C . PRO A 1 107 ? 11.543 -21.035 -41.705 1.00 45.53 107 PRO A C 1
ATOM 818 O O . PRO A 1 107 ? 12.356 -20.854 -42.609 1.00 45.53 107 PRO A O 1
ATOM 821 N N . ARG A 1 108 ? 10.971 -22.230 -41.517 1.00 42.03 108 ARG A N 1
ATOM 822 C CA . ARG A 1 108 ? 10.931 -23.243 -42.578 1.00 42.03 108 ARG A CA 1
ATOM 823 C C . ARG A 1 108 ? 9.894 -22.771 -43.604 1.00 42.03 108 ARG A C 1
ATOM 825 O O . ARG A 1 108 ? 8.753 -23.216 -43.590 1.00 42.03 108 ARG A O 1
ATOM 832 N N . CYS A 1 109 ? 10.282 -21.825 -44.453 1.00 40.84 109 CYS A N 1
ATOM 833 C CA . CYS A 1 109 ? 9.553 -21.520 -45.676 1.00 40.84 109 CYS A CA 1
ATOM 834 C C . CYS A 1 109 ? 10.227 -22.301 -46.798 1.00 40.84 109 CYS A C 1
ATOM 836 O O . CYS A 1 109 ? 11.303 -21.951 -47.269 1.00 40.84 109 CYS A O 1
ATOM 838 N N . THR A 1 110 ? 9.597 -23.417 -47.143 1.00 44.75 110 THR A N 1
ATOM 839 C CA . THR A 1 110 ? 9.798 -24.108 -48.409 1.00 44.75 110 THR A CA 1
ATOM 840 C C . THR A 1 110 ? 9.449 -23.156 -49.555 1.00 44.75 110 THR A C 1
ATOM 842 O O . THR A 1 110 ? 8.358 -22.588 -49.578 1.00 44.75 110 THR A O 1
ATOM 845 N N . SER A 1 111 ? 10.374 -23.015 -50.496 1.00 46.59 111 SER A N 1
ATOM 846 C CA . SER A 1 111 ? 10.124 -22.769 -51.917 1.00 46.59 111 SER A CA 1
ATOM 847 C C . SER A 1 111 ? 11.203 -23.515 -52.679 1.00 46.59 111 SER A C 1
ATOM 849 O O . SER A 1 111 ? 12.384 -23.211 -52.387 1.00 46.59 111 SER A O 1
#